Protein AF-A0A4R3PT42-F1 (afdb_monomer_lite)

Radius of gyration: 12.94 Å; chains: 1; bounding box: 33×23×37 Å

Sequence (76 aa):
MLYDWMAEEVKDGRNLMRVDAEGNILWKASTPTTGMQDCFTDMQWDGKTLTANTWSCYRVSIGLQDGQITVLEFTK

InterPro domains:
  IPR058263 Repeat of unknown function DUF7957 [PF25857] (4-72)

Organism: Rhizobium sullae (NCBI:txid50338)

pLDDT: mean 86.25, std 14.4, range [40.59, 97.88]

Structure (mmCIF, N/CA/C/O backbone):
data_AF-A0A4R3PT42-F1
#
_entry.id   AF-A0A4R3PT42-F1
#
loop_
_atom_site.group_PDB
_atom_site.id
_atom_site.type_symbol
_atom_site.label_atom_id
_atom_site.label_alt_id
_atom_site.label_comp_id
_atom_site.label_asym_id
_atom_site.label_entity_id
_atom_site.label_seq_id
_atom_site.pdbx_PDB_ins_code
_atom_site.Cartn_x
_atom_site.Cartn_y
_atom_site.Cartn_z
_atom_site.occupancy
_atom_site.B_iso_or_equiv
_atom_site.auth_seq_id
_atom_site.auth_comp_id
_atom_site.auth_asym_id
_atom_site.auth_atom_id
_atom_site.pdbx_PDB_model_num
ATOM 1 N N . MET A 1 1 ? -24.191 0.858 -23.210 1.00 43.91 1 MET A N 1
ATOM 2 C CA . MET A 1 1 ? -23.044 1.747 -22.923 1.00 43.91 1 MET A CA 1
ATOM 3 C C . MET A 1 1 ? -22.376 1.201 -21.677 1.00 43.91 1 MET A C 1
ATOM 5 O O . MET A 1 1 ? -23.103 0.976 -20.718 1.00 43.91 1 MET A O 1
ATOM 9 N N . LEU A 1 2 ? -21.069 0.932 -21.698 1.00 40.59 2 LEU A N 1
ATOM 10 C CA . LEU A 1 2 ? -20.319 0.576 -20.493 1.00 40.59 2 LEU A CA 1
ATOM 11 C C . LEU A 1 2 ? -19.254 1.646 -20.274 1.00 40.59 2 LEU A C 1
ATOM 13 O O . LEU A 1 2 ? -18.508 1.958 -21.201 1.00 40.59 2 LEU A O 1
ATOM 17 N N . TYR A 1 3 ? -19.226 2.204 -19.071 1.00 61.03 3 TYR A N 1
ATOM 18 C CA . TYR A 1 3 ? -18.185 3.116 -18.634 1.00 61.03 3 TYR A CA 1
ATOM 19 C C . TYR A 1 3 ? -17.904 2.835 -17.169 1.00 61.03 3 TYR A C 1
ATOM 21 O O . TYR A 1 3 ? -18.781 3.026 -16.333 1.00 61.03 3 TYR A O 1
ATOM 29 N N . ASP A 1 4 ? -16.687 2.404 -16.883 1.00 59.69 4 ASP A N 1
ATOM 30 C CA . ASP A 1 4 ? -16.031 2.702 -15.621 1.00 59.69 4 ASP A CA 1
ATOM 31 C C . ASP A 1 4 ? -14.520 2.580 -15.848 1.00 59.69 4 ASP A C 1
ATOM 33 O O . ASP A 1 4 ? -14.019 1.520 -16.216 1.00 59.69 4 ASP A O 1
ATOM 37 N N . TRP A 1 5 ? -13.807 3.693 -15.701 1.00 58.72 5 TRP A N 1
ATOM 38 C CA . TRP A 1 5 ? -12.352 3.783 -15.845 1.00 58.72 5 TRP A CA 1
ATOM 39 C C . TRP A 1 5 ? -11.734 4.234 -14.506 1.00 58.72 5 TRP A C 1
ATOM 41 O O . TRP A 1 5 ? -10.799 5.018 -14.466 1.00 58.72 5 TRP A O 1
ATOM 51 N N . MET A 1 6 ? -12.282 3.734 -13.395 1.00 62.16 6 MET A N 1
ATOM 52 C CA . MET A 1 6 ? -12.115 4.199 -12.011 1.00 62.16 6 MET A CA 1
ATOM 53 C C . MET A 1 6 ? -13.152 5.266 -11.667 1.00 62.16 6 MET A C 1
ATOM 55 O O . MET A 1 6 ? -12.955 6.460 -11.920 1.00 62.16 6 MET A O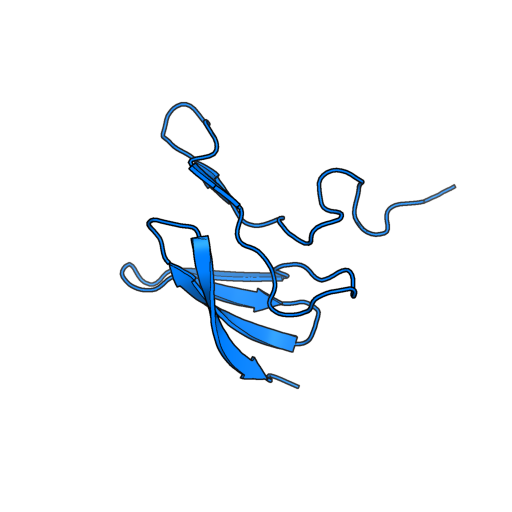 1
ATOM 59 N N . ALA A 1 7 ? -14.269 4.798 -11.107 1.00 63.12 7 ALA A N 1
ATOM 60 C CA . ALA A 1 7 ? -15.376 5.581 -10.587 1.00 63.12 7 ALA A CA 1
ATOM 61 C C . ALA A 1 7 ? -14.871 6.807 -9.824 1.00 63.12 7 ALA A C 1
ATOM 63 O O . ALA A 1 7 ? -13.794 6.791 -9.231 1.00 63.12 7 ALA A O 1
ATOM 64 N N . GLU A 1 8 ? -15.648 7.887 -9.831 1.00 63.62 8 GLU A N 1
ATOM 65 C CA . GLU A 1 8 ? -15.228 9.192 -9.307 1.00 63.62 8 GLU A CA 1
ATOM 66 C C . GLU A 1 8 ? -14.728 9.133 -7.852 1.00 63.62 8 GLU A C 1
ATOM 68 O O . GLU A 1 8 ? -13.801 9.842 -7.470 1.00 63.62 8 GLU A O 1
ATOM 73 N N . GLU A 1 9 ? -15.260 8.183 -7.089 1.00 61.00 9 GLU A N 1
ATOM 74 C CA . GLU A 1 9 ? -14.905 7.849 -5.708 1.00 61.00 9 GLU A CA 1
ATOM 75 C C . GLU A 1 9 ? -13.487 7.256 -5.543 1.00 61.00 9 GLU A C 1
ATOM 77 O O . GLU A 1 9 ? -12.938 7.253 -4.438 1.00 61.00 9 GLU A O 1
ATOM 82 N N . VAL A 1 10 ? -12.886 6.776 -6.638 1.00 61.31 10 VAL A N 1
ATOM 83 C CA . VAL A 1 10 ? -11.575 6.109 -6.733 1.00 61.31 10 VAL A CA 1
ATOM 84 C C . VAL A 1 10 ? -10.585 6.904 -7.602 1.00 61.31 10 VAL A C 1
ATOM 86 O O . VAL A 1 10 ? -9.441 6.487 -7.755 1.00 61.31 10 VAL A O 1
ATOM 89 N N . LYS A 1 11 ? -10.965 8.077 -8.138 1.00 59.12 11 LYS A N 1
ATOM 90 C CA . LYS A 1 11 ? -10.126 8.865 -9.072 1.00 59.12 11 LYS A CA 1
ATOM 91 C C . LYS A 1 11 ? -8.713 9.179 -8.563 1.00 59.12 11 LYS A C 1
ATOM 93 O O . LYS A 1 11 ? -7.808 9.306 -9.382 1.00 59.12 11 LYS A O 1
ATOM 98 N N . ASP A 1 12 ? -8.518 9.240 -7.247 1.00 64.25 12 ASP A N 1
ATOM 99 C CA . ASP A 1 12 ? -7.216 9.513 -6.621 1.00 64.25 12 ASP A CA 1
ATOM 100 C C . ASP A 1 12 ? -6.373 8.246 -6.364 1.00 64.25 12 ASP A C 1
ATOM 102 O O . ASP A 1 12 ? -5.341 8.311 -5.697 1.00 64.25 12 ASP A O 1
ATOM 106 N N . GLY A 1 13 ? -6.830 7.072 -6.812 1.00 64.25 13 GLY A N 1
ATOM 107 C CA . GLY A 1 13 ? -6.152 5.792 -6.588 1.00 64.25 13 GLY A CA 1
ATOM 108 C C . GLY A 1 13 ? -6.270 5.232 -5.175 1.00 64.25 13 GLY A C 1
ATOM 109 O O . GLY A 1 13 ? -5.581 4.289 -4.792 1.00 64.25 13 GLY A O 1
ATOM 110 N N . ARG A 1 14 ? -7.170 5.810 -4.380 1.00 74.25 14 ARG A N 1
ATOM 111 C CA . ARG A 1 14 ? -7.327 5.538 -2.949 1.00 74.25 14 ARG A CA 1
ATOM 112 C C . ARG A 1 14 ? -8.340 4.427 -2.670 1.00 74.25 14 ARG A C 1
ATOM 114 O O . ARG A 1 14 ? -9.248 4.603 -1.856 1.00 74.25 14 ARG A O 1
ATOM 121 N N . ASN A 1 15 ? -8.208 3.297 -3.366 1.00 87.69 15 ASN A N 1
ATOM 122 C CA . ASN A 1 15 ? -9.106 2.145 -3.212 1.00 87.69 15 ASN A CA 1
ATOM 123 C C . ASN A 1 15 ? -8.764 1.243 -2.015 1.00 87.69 15 ASN A C 1
ATOM 125 O O . ASN A 1 15 ? -9.540 0.345 -1.700 1.00 87.69 15 ASN A O 1
ATOM 129 N N . LEU A 1 16 ? -7.645 1.491 -1.329 1.00 91.62 16 LEU A N 1
ATOM 130 C CA . LEU A 1 16 ? -7.280 0.797 -0.099 1.00 91.62 16 LEU A CA 1
ATOM 131 C C . LEU A 1 16 ? -7.436 1.728 1.103 1.00 91.62 16 LEU A C 1
ATOM 133 O O . LEU A 1 16 ? -6.827 2.798 1.167 1.00 91.62 16 LEU A O 1
ATOM 137 N N . MET A 1 17 ? -8.254 1.310 2.064 1.00 92.88 17 MET A N 1
ATOM 138 C CA . MET A 1 17 ? -8.567 2.090 3.255 1.00 92.88 17 MET A CA 1
ATOM 139 C C . MET A 1 17 ? -8.588 1.220 4.501 1.00 92.88 17 MET A C 1
ATOM 141 O O . MET A 1 17 ? -8.894 0.029 4.438 1.00 92.88 17 MET A O 1
ATOM 145 N N . ARG A 1 18 ? -8.307 1.844 5.641 1.00 9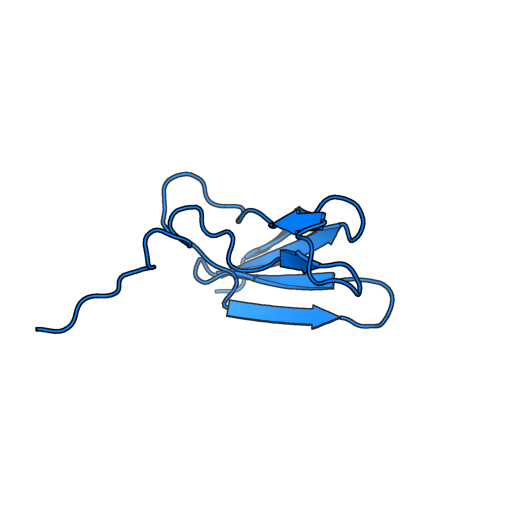4.12 18 ARG A N 1
ATOM 146 C CA . ARG A 1 18 ? -8.522 1.243 6.953 1.00 94.12 18 ARG A CA 1
ATOM 147 C C . ARG A 1 18 ? -9.747 1.871 7.590 1.00 94.12 18 ARG A C 1
ATOM 149 O O . ARG A 1 18 ? -9.899 3.091 7.557 1.00 94.12 18 ARG A O 1
ATOM 156 N N . VAL A 1 19 ? -10.575 1.033 8.198 1.00 95.50 19 VAL A N 1
ATOM 157 C CA . VAL A 1 19 ? -11.766 1.441 8.945 1.00 95.50 19 VAL A CA 1
ATOM 158 C C . VAL A 1 19 ? -11.680 0.981 10.400 1.00 95.50 19 VAL A C 1
ATOM 160 O O . VAL A 1 19 ? -10.917 0.058 10.709 1.00 95.50 19 VAL A O 1
ATOM 163 N N . ASP A 1 20 ? -12.412 1.642 11.293 1.00 95.75 20 ASP A N 1
ATOM 164 C CA . ASP A 1 20 ? -12.662 1.147 12.652 1.00 95.75 20 ASP A CA 1
ATOM 165 C C . ASP A 1 20 ? -13.812 0.119 12.687 1.00 95.75 20 ASP A C 1
ATOM 167 O O . ASP A 1 20 ? -14.320 -0.303 11.644 1.00 95.75 20 ASP A O 1
ATOM 171 N N . ALA A 1 21 ? -14.183 -0.341 13.886 1.00 96.44 21 ALA A N 1
ATOM 172 C CA . ALA A 1 21 ? -15.214 -1.365 14.066 1.00 96.44 21 ALA A CA 1
ATOM 173 C C . ALA A 1 21 ? -16.620 -0.857 13.701 1.00 96.44 21 ALA A C 1
ATOM 175 O O . ALA A 1 21 ? -17.503 -1.644 13.362 1.00 96.44 21 ALA A O 1
ATOM 176 N N . GLU A 1 22 ? -16.811 0.456 13.750 1.00 97.19 22 GLU A N 1
ATOM 177 C CA . GLU A 1 22 ? -18.031 1.169 13.404 1.00 97.19 22 GLU A CA 1
ATOM 178 C C . GLU A 1 22 ? -18.106 1.502 11.902 1.00 97.19 22 GLU A C 1
ATOM 180 O O . GLU A 1 22 ? -19.149 1.939 11.416 1.00 97.19 22 GLU A O 1
ATOM 185 N N . GLY A 1 23 ? -17.025 1.262 11.153 1.00 92.75 23 GLY A N 1
ATOM 186 C CA . GLY A 1 23 ? -16.930 1.504 9.716 1.00 92.75 23 GLY A CA 1
ATOM 187 C C . GLY A 1 23 ? -16.454 2.911 9.341 1.00 92.75 23 GLY A C 1
ATOM 188 O O . GLY A 1 23 ? -16.468 3.256 8.157 1.00 92.75 23 GLY A O 1
ATOM 189 N N . ASN A 1 24 ? -16.009 3.728 10.299 1.00 94.88 24 ASN A N 1
ATOM 190 C CA . ASN A 1 24 ? -15.433 5.034 9.999 1.00 94.88 24 ASN A CA 1
ATOM 191 C C . ASN A 1 24 ? -14.066 4.862 9.337 1.00 94.88 24 ASN A C 1
ATOM 193 O O . ASN A 1 24 ? -13.227 4.082 9.788 1.00 94.88 24 ASN A O 1
ATOM 197 N N . ILE A 1 25 ? -13.818 5.631 8.280 1.00 92.56 25 ILE A N 1
ATOM 198 C CA . ILE A 1 25 ? -12.541 5.616 7.566 1.00 92.56 25 ILE A CA 1
ATOM 199 C C . ILE A 1 25 ? -11.474 6.288 8.433 1.00 92.56 25 ILE A C 1
ATOM 201 O O . ILE A 1 25 ? -11.530 7.492 8.675 1.00 92.56 25 ILE A O 1
ATOM 205 N N . LEU A 1 26 ? -10.475 5.510 8.847 1.00 95.06 26 LEU A N 1
ATOM 206 C CA . LEU A 1 26 ? -9.299 5.993 9.571 1.00 95.06 26 LEU A CA 1
ATOM 207 C C . LEU A 1 26 ? -8.286 6.626 8.613 1.00 95.06 26 LEU A C 1
ATOM 209 O O . LEU A 1 26 ? -7.732 7.682 8.903 1.00 95.06 26 LEU A O 1
ATOM 213 N N . TRP A 1 27 ? -8.060 5.994 7.458 1.00 93.44 27 TRP A N 1
ATOM 214 C CA . TRP A 1 27 ? -7.228 6.536 6.383 1.00 93.44 27 TRP A CA 1
ATOM 215 C C . TRP A 1 27 ? -7.534 5.871 5.040 1.00 93.44 27 TRP A C 1
ATOM 217 O O . TRP A 1 27 ? -8.092 4.773 4.990 1.00 93.44 27 TRP A O 1
ATOM 227 N N . LYS A 1 28 ? -7.106 6.520 3.948 1.00 92.06 28 LYS A N 1
ATOM 228 C CA . LYS A 1 28 ? -7.037 5.931 2.602 1.00 92.06 28 LYS A CA 1
ATOM 229 C C . LYS A 1 28 ? -5.619 6.077 2.041 1.00 92.06 28 LYS A C 1
ATOM 231 O O . LYS A 1 28 ? -5.107 7.196 1.981 1.00 92.06 28 LYS A O 1
ATOM 236 N N . ALA A 1 29 ? -4.997 4.971 1.643 1.00 91.75 29 ALA A N 1
ATOM 237 C CA . ALA A 1 29 ? -3.631 4.974 1.127 1.00 91.75 29 ALA A CA 1
ATOM 238 C C . ALA A 1 29 ? -3.586 5.612 -0.267 1.00 91.75 29 ALA A C 1
ATOM 240 O O . ALA A 1 29 ? -4.508 5.428 -1.060 1.00 91.75 29 ALA A O 1
ATOM 241 N N . SER A 1 30 ? -2.522 6.361 -0.563 1.00 88.69 30 SER A N 1
ATOM 242 C CA . SER A 1 30 ? -2.273 6.916 -1.904 1.00 88.69 30 SER A CA 1
ATOM 243 C C . SER A 1 30 ? -1.273 6.044 -2.661 1.00 88.69 30 SER A C 1
ATOM 245 O O . SER A 1 30 ? -0.394 5.449 -2.044 1.00 88.69 30 SER A O 1
ATOM 247 N N . THR A 1 31 ? -1.393 5.970 -3.983 1.00 90.00 31 THR A N 1
ATOM 248 C CA . THR A 1 31 ? -0.436 5.269 -4.851 1.00 90.00 31 THR A CA 1
ATOM 249 C C . THR A 1 31 ? 0.831 6.110 -5.085 1.00 90.00 31 THR A C 1
ATOM 251 O O . THR A 1 31 ? 0.814 7.326 -4.874 1.00 90.00 31 THR A O 1
ATOM 254 N N . PRO A 1 32 ? 1.964 5.495 -5.486 1.00 88.56 32 PRO A N 1
ATOM 255 C CA . PRO A 1 32 ? 3.229 6.213 -5.660 1.00 88.56 32 PRO A CA 1
ATOM 256 C C . PRO A 1 32 ? 3.279 7.073 -6.926 1.00 88.56 32 PRO A C 1
ATOM 258 O O . PRO A 1 32 ? 4.111 7.974 -7.019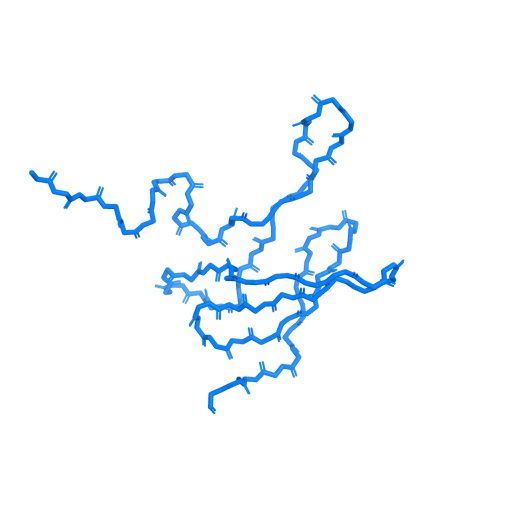 1.00 88.56 32 PRO A O 1
ATOM 261 N N . THR A 1 33 ? 2.416 6.817 -7.909 1.00 82.38 33 THR A N 1
ATOM 262 C CA . THR A 1 33 ? 2.392 7.581 -9.156 1.00 82.38 33 THR A CA 1
ATOM 263 C C . THR A 1 33 ? 1.455 8.775 -9.042 1.00 82.38 33 THR A C 1
ATOM 265 O O . THR A 1 33 ? 0.255 8.618 -8.827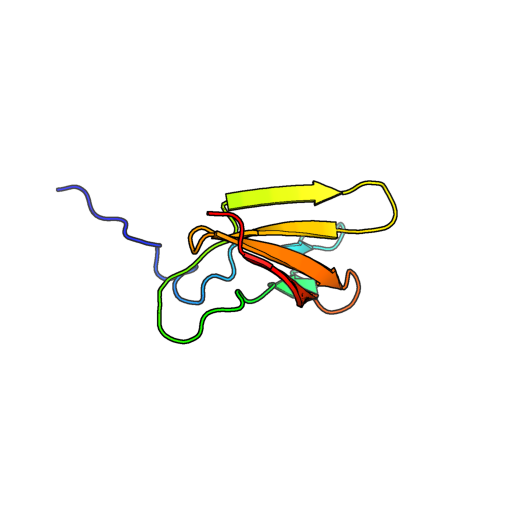 1.00 82.38 33 THR A O 1
ATOM 268 N N . THR A 1 34 ? 1.982 9.979 -9.253 1.00 69.44 34 THR A N 1
ATOM 269 C CA . THR A 1 34 ? 1.175 11.197 -9.359 1.00 69.44 34 THR A CA 1
ATOM 270 C C . THR A 1 34 ? 0.763 11.432 -10.815 1.00 69.44 34 THR A C 1
ATOM 272 O O . THR A 1 34 ? 1.581 11.363 -11.729 1.00 69.44 34 THR A O 1
ATOM 275 N N . GLY A 1 35 ? -0.524 11.695 -11.057 1.0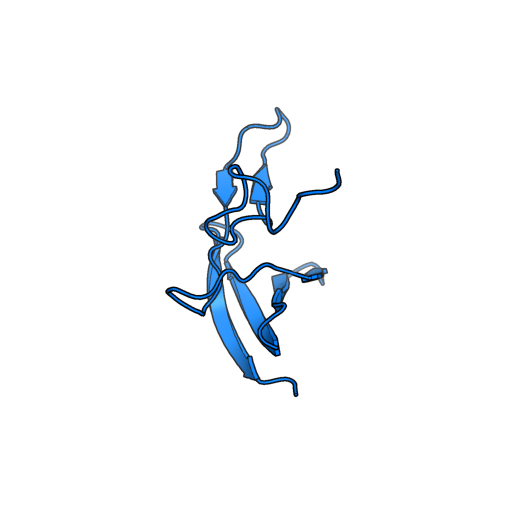0 63.44 35 GLY A N 1
ATOM 276 C CA . GLY A 1 35 ? -1.041 12.093 -12.377 1.00 63.44 35 GLY A CA 1
ATOM 277 C C . GLY A 1 35 ? -1.431 10.958 -13.333 1.00 63.44 35 GLY A C 1
ATOM 278 O O . GLY A 1 35 ? -2.108 11.226 -14.323 1.00 63.44 35 GLY A O 1
ATOM 279 N N . MET A 1 36 ? -1.083 9.704 -13.032 1.00 68.06 36 MET A N 1
ATOM 280 C CA . MET A 1 36 ? -1.653 8.523 -13.688 1.00 68.06 36 MET A CA 1
ATOM 281 C C . MET A 1 36 ? -2.691 7.908 -12.746 1.00 68.06 36 MET A C 1
ATOM 283 O O . MET A 1 36 ? -2.415 7.762 -11.557 1.00 68.06 36 MET A O 1
ATOM 287 N N . GLN A 1 37 ? -3.887 7.585 -13.251 1.00 78.69 37 GLN A N 1
ATOM 288 C CA . GLN A 1 37 ? -4.866 6.834 -12.463 1.00 78.69 37 GLN A CA 1
ATOM 289 C C . GLN A 1 37 ? -4.277 5.459 -12.171 1.00 78.69 37 GLN A C 1
ATOM 291 O O . GLN A 1 37 ? -4.116 4.639 -13.070 1.00 78.69 37 GLN A O 1
ATOM 296 N N . ASP A 1 38 ? -3.911 5.247 -10.920 1.00 86.56 38 ASP A N 1
ATOM 297 C CA . ASP A 1 38 ? -3.307 4.022 -10.423 1.00 86.56 38 ASP A CA 1
ATOM 298 C C . ASP A 1 38 ? -4.120 3.547 -9.230 1.00 86.56 38 ASP A C 1
ATOM 300 O O . ASP A 1 38 ? -4.780 4.348 -8.583 1.00 86.56 38 ASP A O 1
ATOM 304 N N . CYS A 1 39 ? -4.101 2.258 -8.932 1.00 89.44 39 CYS A N 1
ATOM 305 C CA . CYS A 1 39 ? -4.829 1.706 -7.797 1.00 89.44 39 CYS A CA 1
ATOM 306 C C . CYS A 1 39 ? -4.091 0.502 -7.232 1.00 89.44 39 CYS A C 1
ATOM 308 O O . CYS A 1 39 ? -3.244 -0.096 -7.898 1.00 89.44 39 CYS A O 1
ATOM 310 N N . PHE A 1 40 ? -4.428 0.130 -6.001 1.00 91.81 40 PHE A N 1
ATOM 311 C CA . PHE A 1 40 ? -3.952 -1.114 -5.419 1.00 91.81 40 PHE A CA 1
ATOM 312 C C . PHE A 1 40 ? -4.706 -2.290 -6.040 1.00 91.81 40 PHE A C 1
ATOM 314 O O . PHE A 1 40 ? -5.937 -2.305 -6.057 1.00 91.81 40 PHE A O 1
ATOM 321 N N . THR A 1 41 ? -3.973 -3.271 -6.555 1.00 92.94 41 THR A N 1
ATOM 322 C CA . THR A 1 41 ? -4.534 -4.448 -7.235 1.00 92.94 41 THR A CA 1
ATOM 323 C C . THR A 1 41 ? -4.479 -5.707 -6.383 1.00 92.94 41 THR A C 1
ATOM 325 O O . THR A 1 41 ? -5.250 -6.629 -6.619 1.00 92.94 41 THR A O 1
ATOM 328 N N . ASP A 1 42 ? -3.570 -5.752 -5.410 1.00 95.19 42 ASP A N 1
ATOM 329 C CA . ASP A 1 42 ? -3.420 -6.855 -4.462 1.00 95.19 42 ASP A CA 1
ATOM 330 C C . ASP A 1 42 ? -2.836 -6.337 -3.142 1.00 95.19 42 ASP A C 1
ATOM 332 O O . ASP A 1 42 ? -2.099 -5.344 -3.136 1.00 95.19 42 ASP A O 1
ATOM 336 N N . MET A 1 43 ? -3.159 -6.999 -2.029 1.00 95.81 43 MET A N 1
ATOM 337 C CA . MET A 1 43 ? -2.600 -6.679 -0.717 1.00 95.81 43 MET A CA 1
ATOM 338 C C . MET A 1 43 ? -2.284 -7.929 0.103 1.00 95.81 43 MET A C 1
ATOM 340 O O . MET A 1 43 ? -3.030 -8.906 0.118 1.00 95.81 43 MET A O 1
ATOM 344 N N . GLN A 1 44 ? -1.202 -7.847 0.871 1.00 96.94 44 GLN A N 1
ATOM 345 C CA . GLN A 1 44 ? -0.761 -8.899 1.771 1.00 96.94 44 GLN A CA 1
ATOM 346 C C . GLN A 1 44 ? -0.474 -8.328 3.159 1.00 96.94 44 GLN A C 1
ATOM 348 O O . GLN A 1 44 ? 0.278 -7.361 3.307 1.00 96.94 44 GLN A O 1
ATOM 353 N N . TRP A 1 45 ? -1.049 -8.974 4.172 1.00 95.19 45 TRP A N 1
ATOM 354 C CA . TRP A 1 45 ? -0.814 -8.700 5.586 1.00 95.19 45 TRP A CA 1
ATOM 355 C C . TRP A 1 45 ? -0.290 -9.961 6.272 1.00 95.19 45 TRP A C 1
ATOM 357 O O . TRP A 1 45 ? -0.941 -11.002 6.226 1.00 95.19 45 TRP A O 1
ATOM 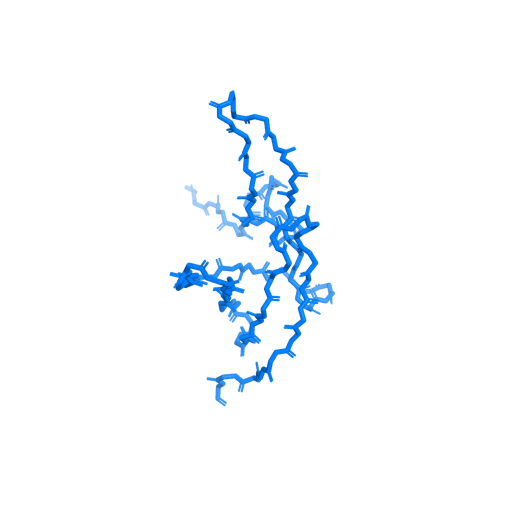367 N N . ASP A 1 46 ? 0.867 -9.869 6.924 1.00 94.12 46 ASP A N 1
ATOM 368 C CA . ASP A 1 46 ? 1.508 -10.995 7.625 1.00 94.12 46 ASP A CA 1
ATOM 369 C C . ASP A 1 46 ? 1.377 -10.925 9.162 1.00 94.12 46 ASP A C 1
ATOM 371 O O . ASP A 1 46 ? 1.990 -11.710 9.883 1.00 94.12 46 ASP A O 1
ATOM 375 N N . GLY A 1 47 ? 0.585 -9.980 9.680 1.00 91.56 47 GLY A N 1
ATOM 376 C CA . GLY A 1 47 ? 0.484 -9.697 11.116 1.00 91.56 47 GLY A CA 1
ATOM 377 C C . GLY A 1 47 ? 1.395 -8.566 11.601 1.00 91.56 47 GLY A C 1
ATOM 378 O O . GLY A 1 47 ? 1.201 -8.075 12.714 1.00 91.56 47 GLY A O 1
ATOM 379 N N . LYS A 1 48 ? 2.347 -8.112 10.779 1.00 91.06 48 LYS A N 1
ATOM 380 C CA . LYS A 1 48 ? 3.289 -7.037 11.114 1.00 91.06 48 LYS A CA 1
ATOM 381 C C . LYS A 1 48 ? 3.420 -5.985 10.015 1.00 91.06 48 LYS A C 1
ATOM 383 O O . LYS A 1 48 ? 3.514 -4.797 10.324 1.00 91.06 48 LYS A O 1
ATOM 388 N N . THR A 1 49 ? 3.434 -6.398 8.756 1.00 93.38 49 THR A N 1
ATOM 389 C CA . THR A 1 49 ? 3.684 -5.538 7.604 1.00 93.38 49 THR A CA 1
ATOM 390 C C . THR A 1 49 ? 2.563 -5.674 6.585 1.00 93.38 49 THR A C 1
ATOM 392 O O . THR A 1 49 ? 2.188 -6.771 6.173 1.00 93.38 49 THR A O 1
ATOM 395 N N . LEU A 1 50 ? 2.024 -4.522 6.180 1.00 97.25 50 LEU A N 1
ATOM 396 C CA . LEU A 1 50 ? 1.060 -4.418 5.096 1.00 97.25 50 LEU A CA 1
ATOM 397 C C . LEU A 1 50 ? 1.832 -4.056 3.839 1.00 97.25 50 LEU A C 1
ATOM 399 O O . LEU A 1 50 ? 2.492 -3.017 3.795 1.00 97.25 50 LEU A O 1
ATOM 403 N N . THR A 1 51 ? 1.757 -4.918 2.835 1.00 97.88 51 THR A N 1
ATOM 404 C CA . THR A 1 51 ? 2.288 -4.640 1.501 1.00 97.88 51 THR A CA 1
ATOM 405 C C . THR A 1 51 ? 1.170 -4.676 0.481 1.00 97.88 51 THR A C 1
ATOM 407 O O . THR A 1 51 ? 0.177 -5.377 0.671 1.00 97.88 51 THR A O 1
ATOM 410 N N . ALA A 1 52 ? 1.324 -3.910 -0.589 1.00 97.25 52 ALA A N 1
ATOM 411 C CA . ALA A 1 52 ? 0.369 -3.889 -1.679 1.00 97.25 52 ALA A CA 1
ATOM 412 C C . ALA A 1 52 ? 1.078 -3.718 -3.018 1.00 97.25 52 ALA A C 1
ATOM 414 O O . ALA A 1 52 ? 2.149 -3.107 -3.100 1.00 97.25 52 ALA A O 1
ATOM 415 N N . ASN A 1 53 ? 0.455 -4.249 -4.061 1.00 96.50 53 ASN A N 1
ATOM 416 C CA . ASN A 1 53 ? 0.863 -4.051 -5.439 1.00 96.50 53 ASN A CA 1
ATOM 417 C C . ASN A 1 53 ? -0.056 -3.032 -6.104 1.00 96.50 53 ASN A C 1
ATOM 419 O O . ASN A 1 53 ? -1.256 -2.996 -5.823 1.00 96.50 53 ASN A O 1
ATOM 423 N N . THR A 1 54 ? 0.511 -2.215 -6.982 1.00 94.06 54 THR A N 1
ATOM 424 C CA . THR A 1 54 ? -0.237 -1.244 -7.776 1.00 94.06 54 THR A CA 1
ATOM 425 C C . THR A 1 54 ? -0.376 -1.696 -9.222 1.00 94.06 54 THR A C 1
ATOM 427 O O . THR A 1 54 ? 0.450 -2.456 -9.737 1.00 94.06 54 THR A O 1
ATOM 430 N N . TRP A 1 55 ? -1.401 -1.190 -9.906 1.00 91.50 55 TRP A N 1
ATOM 431 C CA . TRP A 1 55 ? -1.605 -1.433 -11.335 1.00 91.50 55 TRP A CA 1
ATOM 432 C C . TRP A 1 55 ? -0.416 -0.945 -12.174 1.00 91.50 55 TRP A C 1
ATOM 434 O O . TRP A 1 55 ? -0.004 -1.598 -13.134 1.00 91.50 55 TRP A O 1
ATOM 444 N N . SER A 1 56 ? 0.213 0.150 -11.746 1.00 91.56 56 SER A N 1
ATOM 445 C CA . SER A 1 56 ? 1.457 0.687 -12.307 1.00 91.56 56 SER A CA 1
ATOM 446 C C . SER A 1 56 ? 2.720 -0.147 -12.011 1.00 91.56 56 SER A C 1
ATOM 448 O O . SER A 1 56 ? 3.826 0.281 -12.340 1.00 91.56 56 SER A O 1
ATOM 450 N N . CYS A 1 57 ? 2.568 -1.361 -11.468 1.00 95.06 57 CYS A N 1
ATOM 451 C CA . CYS A 1 57 ? 3.626 -2.345 -11.222 1.00 95.06 57 CYS A CA 1
ATOM 452 C C . CYS A 1 57 ? 4.612 -1.971 -10.103 1.00 95.06 57 CYS A C 1
ATOM 454 O O . CYS A 1 57 ? 5.757 -2.425 -10.128 1.00 95.06 57 CYS A O 1
ATOM 456 N N . TYR A 1 58 ? 4.196 -1.214 -9.087 1.00 95.75 58 TYR A N 1
ATOM 457 C CA . TYR A 1 58 ? 4.998 -1.027 -7.875 1.00 95.75 58 TYR A CA 1
ATOM 458 C C . TYR A 1 58 ? 4.536 -1.952 -6.755 1.00 95.75 58 TYR A C 1
ATOM 460 O O . TYR A 1 58 ? 3.340 -2.162 -6.561 1.00 95.75 58 TYR A O 1
ATOM 468 N N . ARG A 1 59 ? 5.489 -2.459 -5.971 1.00 97.44 59 ARG A N 1
ATOM 469 C CA . ARG A 1 59 ? 5.227 -3.025 -4.647 1.00 97.44 59 ARG A CA 1
ATOM 470 C C . ARG A 1 59 ? 5.547 -1.967 -3.598 1.00 97.44 59 ARG A C 1
ATOM 472 O O . ARG A 1 59 ? 6.632 -1.381 -3.612 1.00 97.44 59 ARG A O 1
ATOM 479 N N . VAL A 1 60 ? 4.620 -1.726 -2.678 1.00 96.94 60 VAL A N 1
ATOM 480 C CA . VAL A 1 60 ? 4.775 -0.754 -1.589 1.00 96.94 60 VAL A CA 1
ATOM 481 C C . VAL A 1 60 ? 4.531 -1.410 -0.235 1.00 96.94 60 VAL A C 1
ATOM 483 O O . VAL A 1 60 ? 3.791 -2.388 -0.133 1.00 96.94 60 VAL A O 1
ATOM 486 N N . SER A 1 61 ? 5.134 -0.855 0.812 1.00 97.56 61 SER A N 1
ATOM 487 C CA . SER A 1 61 ? 4.693 -1.059 2.195 1.00 97.56 61 SER A CA 1
ATOM 488 C C . SER A 1 61 ? 3.773 0.083 2.614 1.00 97.56 61 SER A C 1
ATOM 490 O O . SER A 1 61 ? 3.923 1.200 2.116 1.00 97.56 61 SER A O 1
ATOM 492 N N . ILE A 1 62 ? 2.822 -0.198 3.503 1.00 96.44 62 ILE A N 1
ATOM 493 C CA . ILE A 1 62 ? 1.809 0.760 3.955 1.00 96.44 62 ILE A CA 1
ATOM 494 C C . ILE A 1 62 ? 1.831 0.840 5.481 1.00 96.44 62 ILE A C 1
ATOM 496 O O . ILE A 1 62 ? 1.698 -0.171 6.176 1.00 96.44 62 ILE A O 1
ATOM 500 N N . GLY A 1 63 ? 1.982 2.054 6.007 1.00 95.44 63 GLY A N 1
ATOM 501 C CA . GLY A 1 63 ? 1.904 2.347 7.430 1.00 95.44 63 GLY A CA 1
ATOM 502 C C . GLY A 1 63 ? 0.498 2.091 7.963 1.00 95.44 63 GLY A C 1
ATOM 503 O O . GLY A 1 63 ? -0.476 2.681 7.506 1.00 95.44 63 GLY A O 1
ATOM 504 N N . LEU A 1 64 ? 0.364 1.219 8.964 1.00 93.06 64 LEU A N 1
ATOM 505 C CA . LEU A 1 64 ? -0.955 0.906 9.520 1.00 93.06 64 LEU A CA 1
ATOM 506 C C . LEU A 1 64 ? -1.620 2.091 10.224 1.00 93.06 64 LEU A C 1
ATOM 508 O O . LEU A 1 64 ? -2.848 2.123 10.316 1.00 93.06 64 LEU A O 1
ATOM 512 N N . GLN A 1 65 ? -0.841 3.014 10.787 1.00 93.94 65 GLN A N 1
ATOM 513 C CA . GLN A 1 65 ? -1.381 4.128 11.569 1.00 93.94 65 GLN A CA 1
ATOM 514 C C . GLN A 1 65 ? -1.914 5.252 10.680 1.00 93.94 65 GLN A C 1
ATOM 516 O O . GLN A 1 65 ? -2.951 5.823 10.998 1.00 93.94 65 GLN A O 1
ATOM 521 N N . ASP A 1 66 ? -1.243 5.531 9.568 1.00 92.88 66 ASP A N 1
ATOM 522 C CA . ASP A 1 66 ? -1.445 6.735 8.761 1.00 92.88 66 ASP A CA 1
ATOM 523 C C . ASP A 1 66 ? -1.752 6.453 7.282 1.00 92.88 66 ASP A C 1
ATOM 525 O O . ASP A 1 66 ? -2.113 7.371 6.547 1.00 92.88 66 ASP A O 1
ATOM 529 N N . GLY A 1 67 ? -1.628 5.203 6.830 1.00 92.81 67 GLY A N 1
ATOM 530 C CA . GLY A 1 67 ? -1.816 4.827 5.432 1.00 92.81 67 GLY A CA 1
ATOM 531 C C . GLY A 1 67 ? -0.705 5.328 4.509 1.00 92.81 67 GLY A C 1
ATOM 532 O O . GLY A 1 67 ? -0.873 5.284 3.288 1.00 92.81 67 GLY A O 1
ATOM 533 N N . GLN A 1 68 ? 0.412 5.820 5.059 1.00 93.69 68 GLN A N 1
ATOM 534 C CA . GLN A 1 68 ? 1.522 6.321 4.256 1.00 93.69 68 GLN A CA 1
ATOM 535 C C . GLN A 1 68 ? 2.247 5.176 3.570 1.00 93.69 68 GLN A C 1
ATOM 537 O O . GLN A 1 68 ? 2.472 4.119 4.162 1.00 93.69 68 GLN A O 1
ATOM 542 N N . ILE A 1 69 ? 2.632 5.394 2.317 1.00 94.06 69 ILE A N 1
ATOM 543 C CA . ILE A 1 69 ? 3.301 4.369 1.525 1.00 94.06 69 ILE A CA 1
ATOM 544 C C . ILE A 1 69 ? 4.812 4.575 1.489 1.00 94.06 69 ILE A C 1
ATOM 546 O O . ILE A 1 69 ? 5.317 5.695 1.505 1.00 94.06 69 ILE A O 1
ATOM 550 N N . THR A 1 70 ? 5.545 3.474 1.381 1.00 96.62 70 THR A N 1
ATOM 551 C CA . THR A 1 70 ? 6.962 3.469 1.004 1.00 96.62 70 THR A CA 1
ATOM 552 C C . THR A 1 70 ? 7.155 2.477 -0.131 1.00 96.62 70 THR A C 1
ATOM 554 O O . THR A 1 70 ? 6.809 1.302 0.007 1.00 96.62 70 THR A O 1
ATOM 557 N N . VAL A 1 71 ? 7.692 2.949 -1.258 1.00 96.75 71 VAL A N 1
ATOM 558 C CA . VAL A 1 71 ? 7.988 2.101 -2.421 1.00 96.75 71 VAL A CA 1
ATOM 559 C C . VAL A 1 71 ? 9.100 1.122 -2.068 1.00 96.75 71 VAL A C 1
ATOM 561 O O . VAL A 1 71 ? 10.145 1.528 -1.565 1.00 96.75 71 VAL A O 1
ATOM 564 N N . LEU A 1 72 ? 8.861 -0.161 -2.332 1.00 97.06 72 LEU A N 1
ATOM 565 C CA . LEU A 1 72 ? 9.838 -1.228 -2.132 1.00 97.06 72 LEU A CA 1
ATOM 566 C C . LEU A 1 72 ? 10.558 -1.548 -3.444 1.00 97.06 72 LEU A C 1
ATOM 568 O O . LEU A 1 72 ? 11.784 -1.564 -3.475 1.00 97.06 72 LEU A O 1
ATOM 572 N N . GLU A 1 73 ? 9.806 -1.768 -4.526 1.00 97.38 73 GLU A N 1
ATOM 573 C CA . GLU A 1 73 ? 10.360 -2.156 -5.830 1.00 97.38 73 GLU A CA 1
ATOM 574 C C . GLU A 1 73 ? 9.372 -1.939 -6.990 1.00 97.38 73 GLU A C 1
ATOM 576 O O . GLU A 1 73 ? 8.163 -1.794 -6.786 1.00 97.38 73 GLU A O 1
ATOM 581 N N . PHE A 1 74 ? 9.902 -1.940 -8.216 1.00 96.81 74 PHE A N 1
ATOM 582 C CA . PHE A 1 74 ? 9.140 -2.058 -9.462 1.00 96.81 74 PHE A CA 1
ATOM 583 C C . PHE A 1 74 ? 9.150 -3.526 -9.917 1.00 96.81 74 PHE A C 1
ATOM 585 O O . PHE A 1 74 ? 10.189 -4.176 -9.860 1.00 96.81 74 PHE A O 1
ATOM 592 N N . THR A 1 75 ? 8.001 -4.051 -10.341 1.00 95.94 75 THR A N 1
ATOM 593 C CA . THR A 1 75 ? 7.716 -5.503 -10.396 1.00 95.94 75 THR A CA 1
ATOM 594 C C . THR A 1 75 ? 7.461 -6.059 -11.801 1.00 95.94 75 THR A C 1
ATOM 596 O O . THR A 1 75 ? 6.932 -7.161 -11.933 1.00 95.94 75 THR A O 1
ATOM 599 N N . LYS A 1 76 ? 7.811 -5.313 -12.853 1.00 89.62 76 LYS A N 1
ATOM 600 C CA . LYS A 1 76 ? 7.615 -5.718 -14.254 1.00 89.62 76 LYS A CA 1
ATOM 601 C C . LYS A 1 76 ? 8.913 -6.141 -14.931 1.00 89.62 76 LYS A C 1
ATOM 603 O O . LYS A 1 76 ? 9.951 -5.509 -14.639 1.00 89.62 76 LYS A O 1
#

Foldseek 3Di:
DDDDPPPPVCQQQQPDFDADPVGHTQETAGDPDDPDRKYFPDWDDPPPWIWTAMPQQWIWTADPNYRYIDTDDRHD

Secondary structure (DSSP, 8-state):
----SS-GGGTTS---EEE-TT--EEEEPPPS-SSS---EEEEEE-SS-EEEEETTSEEEEE-TTT--EEEEEE--